Protein AF-A0A9X5CG32-F1 (afdb_monomer)

Secondary structure (DSSP, 8-state):
--PPPPP---S-EEEEEEEEEEEEEE-SSSSPEEEEEEEEEEEEEEHHHHHH-

Organism: NCBI:txid304899

pLDDT: mean 94.89, std 7.84, range [54.28, 98.56]

Radius of gyration: 19.09 Å; Cα contacts (8 Å, |Δi|>4): 75; chains: 1; bounding box: 26×19×63 Å

Sequence (53 aa):
MTGPEPLVVVGDVLLDEDIEGVATRLAPDAPAPVVDVTGDHRHPGGAGLAAAL

Foldseek 3Di:
DDDPDDDDQDDDKDKDKDWDFDFDDADPVDRHTDGDTDDIDIDIDDSRVVVVD

Mean predicted aligned error: 4.78 Å

Solvent-accessible surface area (backbone atoms only — not comparable to full-atom values): 3536 Å² total; per-residue (Å²): 141,84,71,87,76,89,84,83,83,85,68,65,68,41,78,40,72,50,76,40,61,51,67,88,48,64,45,97,88,47,102,43,73,42,66,52,75,76,46,80,47,78,48,60,20,62,36,39,35,68,67,74,112

InterPro domains:
  IPR029056 Ribokinase-like [G3DSA:3.40.1190.20] (3-53)

Nearest PDB structures (foldseek):
  4e8z-assembly2_B  TM=9.140E-01  e=1.199E-02  Burkholderia cenocepacia J2315
  4e8y-assembly1_A  TM=9.277E-01  e=1.643E-02  Burkholderia cenocepacia J2315
  4e8w-assembly1_A  TM=8.958E-01  e=1.643E-02  Burkholderia cenocepacia J2315
  4e8w-assembly2_B  TM=8.936E-01  e=2.398E-02  Burkholderia cenocepacia J2315

Structure (mmCIF, N/CA/C/O backbone):
data_AF-A0A9X5CG32-F1
#
_entry.id   AF-A0A9X5CG32-F1
#
loop_
_atom_site.group_PDB
_atom_site.id
_atom_site.type_symbol
_atom_site.label_atom_id
_atom_site.label_alt_id
_atom_site.label_comp_id
_atom_site.label_asym_id
_atom_site.label_entity_id
_atom_site.label_seq_id
_atom_site.pdbx_PDB_ins_code
_atom_site.Cartn_x
_atom_site.Cartn_y
_atom_site.Cartn_z
_atom_site.occupancy
_atom_site.B_iso_or_equiv
_atom_site.auth_seq_id
_atom_site.auth_comp_id
_atom_site.auth_asym_id
_atom_site.auth_atom_id
_atom_site.pdbx_PDB_model_num
ATOM 1 N N . MET A 1 1 ? -12.070 -3.370 40.664 1.00 54.28 1 MET A N 1
ATOM 2 C CA . MET A 1 1 ? -12.520 -3.516 39.266 1.00 54.28 1 MET A CA 1
ATOM 3 C C . MET A 1 1 ? -11.704 -2.553 38.424 1.00 54.28 1 MET A C 1
ATOM 5 O O . MET A 1 1 ? -12.089 -1.404 38.305 1.00 54.28 1 MET A O 1
ATOM 9 N N . THR A 1 2 ? -10.548 -2.975 37.925 1.00 70.12 2 THR A N 1
ATOM 10 C CA . THR A 1 2 ? -9.725 -2.174 37.001 1.00 70.12 2 THR A CA 1
ATOM 11 C C . THR A 1 2 ? -9.289 -3.107 35.885 1.00 70.12 2 THR A C 1
ATOM 13 O O . THR A 1 2 ? -8.167 -3.605 35.870 1.00 70.12 2 THR A O 1
ATOM 16 N N . GLY A 1 3 ? -10.253 -3.456 35.035 1.00 77.88 3 GLY A N 1
ATOM 17 C CA . GLY A 1 3 ? -9.944 -3.940 33.695 1.00 77.88 3 GLY A CA 1
ATOM 18 C C . GLY A 1 3 ? -9.626 -2.741 32.799 1.00 77.88 3 GLY A C 1
ATOM 19 O O . GLY A 1 3 ? -9.924 -1.611 33.195 1.00 77.88 3 GLY A O 1
ATOM 20 N N . PRO A 1 4 ? -9.015 -2.958 31.628 1.00 79.50 4 PRO A N 1
ATOM 21 C CA . PRO A 1 4 ? -8.801 -1.880 30.674 1.00 79.50 4 PRO A CA 1
ATOM 22 C C . PRO A 1 4 ? -10.141 -1.225 30.322 1.00 79.50 4 PRO A C 1
ATOM 24 O O . PRO A 1 4 ? -11.136 -1.912 30.074 1.00 79.50 4 PRO A O 1
ATOM 27 N N . GLU A 1 5 ? -10.167 0.106 30.355 1.00 87.19 5 GLU A N 1
ATOM 28 C CA . GLU A 1 5 ? -11.323 0.873 29.903 1.00 87.19 5 GLU A CA 1
ATOM 29 C C . GLU A 1 5 ? -11.444 0.778 28.371 1.00 87.19 5 GLU A C 1
ATOM 31 O O . GLU A 1 5 ? -10.427 0.637 27.686 1.00 87.19 5 GLU A O 1
ATOM 36 N N . PRO A 1 6 ? -12.665 0.835 27.809 1.00 90.25 6 PRO A N 1
ATOM 37 C CA . PRO A 1 6 ? -12.851 0.806 26.363 1.00 90.25 6 PRO A CA 1
ATOM 38 C C . PRO A 1 6 ? -12.187 2.015 25.693 1.00 90.25 6 PRO A C 1
ATOM 40 O O . PRO A 1 6 ? -12.437 3.156 26.080 1.00 90.25 6 PRO A O 1
ATOM 43 N N . LEU A 1 7 ? -11.390 1.770 24.652 1.00 92.19 7 LEU A N 1
ATOM 44 C CA . LEU A 1 7 ? -10.836 2.815 23.793 1.00 92.19 7 LEU A CA 1
ATOM 45 C C . LEU A 1 7 ? -11.803 3.104 22.639 1.00 92.19 7 LEU A C 1
ATOM 47 O O . LEU A 1 7 ? -12.247 2.185 21.952 1.00 92.19 7 LEU A O 1
ATOM 51 N N . VAL A 1 8 ? -12.105 4.382 22.408 1.00 96.12 8 VAL A N 1
ATOM 52 C CA . VAL A 1 8 ? -12.900 4.835 21.259 1.00 96.12 8 VAL A CA 1
ATOM 53 C C . VAL A 1 8 ? -12.008 5.656 20.339 1.00 96.12 8 VAL A C 1
ATOM 55 O O . VAL A 1 8 ? -11.461 6.678 20.750 1.00 96.12 8 VAL A O 1
ATOM 58 N N . VAL A 1 9 ? -11.890 5.220 19.087 1.00 97.38 9 VAL A N 1
ATOM 59 C CA . VAL A 1 9 ? -11.164 5.941 18.037 1.00 97.38 9 VAL A CA 1
ATOM 60 C C . VAL A 1 9 ? -12.170 6.723 17.196 1.00 97.38 9 VAL A C 1
ATOM 62 O O . VAL A 1 9 ? -13.141 6.156 16.697 1.00 97.38 9 VAL A O 1
ATOM 65 N N . VAL A 1 10 ? -11.946 8.029 17.044 1.00 97.81 10 VAL A N 1
ATOM 66 C CA . VAL A 1 10 ? -12.762 8.916 16.202 1.00 97.81 10 VAL A CA 1
ATOM 67 C C . VAL A 1 10 ? -11.845 9.621 15.218 1.00 97.81 10 VAL A C 1
ATOM 69 O O . VAL A 1 10 ? -10.881 10.269 15.617 1.00 97.81 10 VAL A O 1
ATOM 72 N N . GLY A 1 11 ? -12.157 9.502 13.935 1.00 97.75 11 GLY A N 1
ATOM 73 C CA . GLY A 1 11 ? -11.406 10.127 12.859 1.00 97.75 11 GLY A CA 1
ATOM 74 C C . GLY A 1 11 ? -11.724 9.477 11.522 1.00 97.75 11 GLY A C 1
ATOM 75 O O . GLY A 1 11 ? -12.554 8.568 11.442 1.00 97.75 11 GLY A O 1
ATOM 76 N N . ASP A 1 12 ? -11.044 9.942 10.484 1.00 98.56 12 ASP A N 1
ATOM 77 C CA . ASP A 1 12 ? -11.250 9.450 9.129 1.00 98.56 12 ASP A CA 1
ATOM 78 C C . ASP A 1 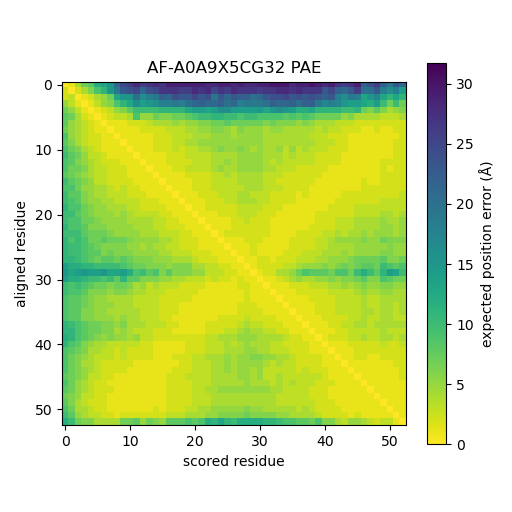12 ? -10.570 8.096 8.925 1.00 98.56 12 ASP A C 1
ATOM 80 O O . ASP A 1 12 ? -9.383 7.908 9.214 1.00 98.56 12 ASP A O 1
ATOM 84 N N . VAL A 1 13 ? -11.342 7.143 8.411 1.00 98.12 13 VAL A N 1
ATOM 85 C CA . VAL A 1 13 ? -10.830 5.842 7.986 1.00 98.12 13 VAL A CA 1
ATOM 86 C C . VAL A 1 13 ? -10.383 5.953 6.540 1.00 98.12 13 VAL A C 1
ATOM 88 O O . VAL A 1 13 ? -11.129 6.439 5.690 1.00 98.12 13 VAL A O 1
ATOM 91 N N . LEU A 1 14 ? -9.178 5.466 6.273 1.00 98.19 14 LEU A N 1
ATOM 92 C CA . LEU A 1 14 ? -8.618 5.383 4.933 1.00 98.19 14 LEU A CA 1
ATOM 93 C C . LEU A 1 14 ? -8.411 3.915 4.556 1.00 98.19 14 LEU A C 1
ATOM 95 O O . LEU A 1 14 ? -8.362 3.038 5.422 1.00 98.19 14 LEU A O 1
ATOM 99 N N . LEU A 1 15 ? -8.314 3.658 3.257 1.00 98.06 15 LEU A N 1
ATOM 100 C CA . LEU A 1 15 ? -7.828 2.394 2.726 1.00 98.06 15 LEU A CA 1
ATOM 101 C C . LEU A 1 15 ? -6.431 2.655 2.182 1.00 98.06 15 LEU A C 1
ATOM 103 O O . LEU A 1 15 ? -6.288 3.394 1.208 1.00 98.06 15 LEU A O 1
ATOM 107 N N . ASP A 1 16 ? -5.439 2.054 2.820 1.00 97.69 16 ASP A N 1
ATOM 108 C CA . ASP A 1 16 ? -4.074 2.084 2.328 1.00 97.69 16 ASP A CA 1
ATOM 109 C C . ASP A 1 16 ? -3.908 0.889 1.378 1.00 97.69 16 ASP A C 1
ATOM 111 O O . ASP A 1 16 ? -4.244 -0.254 1.717 1.00 97.69 16 ASP A O 1
ATOM 115 N N . GLU A 1 17 ? -3.458 1.177 0.159 1.00 97.81 17 GLU A N 1
ATOM 116 C CA . GLU A 1 17 ? -3.132 0.178 -0.855 1.00 97.81 17 GLU A CA 1
ATOM 117 C C . GLU A 1 17 ? -1.638 0.268 -1.172 1.00 97.81 17 GLU A C 1
ATOM 119 O O . GLU A 1 17 ? -1.179 1.214 -1.818 1.00 97.81 17 GLU A O 1
ATOM 124 N N . ASP A 1 18 ? -0.889 -0.732 -0.722 1.00 97.12 18 ASP A N 1
ATOM 125 C CA . ASP A 1 18 ? 0.526 -0.881 -1.026 1.00 97.12 18 ASP A CA 1
ATOM 126 C C . ASP A 1 18 ? 0.683 -1.668 -2.327 1.00 97.12 18 ASP A C 1
ATOM 128 O O . ASP A 1 18 ? 0.152 -2.772 -2.476 1.00 97.12 18 ASP A O 1
ATOM 132 N N . ILE A 1 19 ? 1.436 -1.102 -3.270 1.00 97.56 19 ILE A N 1
ATOM 133 C CA . ILE A 1 19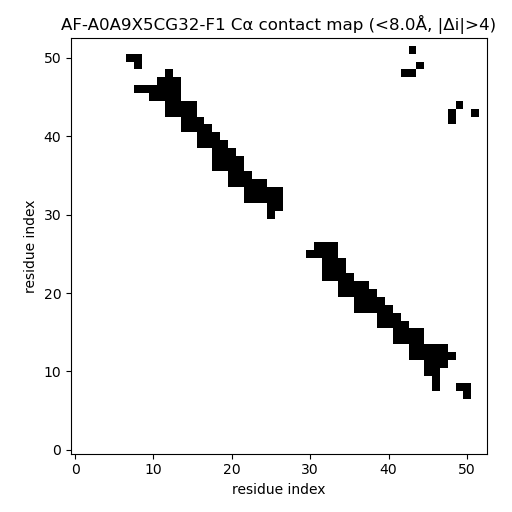 ? 1.735 -1.728 -4.558 1.00 97.56 19 ILE A CA 1
ATOM 134 C C . ILE A 1 19 ? 3.218 -2.073 -4.613 1.00 97.56 19 ILE A C 1
ATOM 136 O O . ILE A 1 19 ? 4.082 -1.194 -4.568 1.00 97.56 19 ILE A O 1
ATOM 140 N N . GLU A 1 20 ? 3.511 -3.358 -4.769 1.00 98.12 20 GLU A N 1
ATOM 141 C CA . GLU A 1 20 ? 4.864 -3.877 -4.929 1.00 98.12 20 GLU A CA 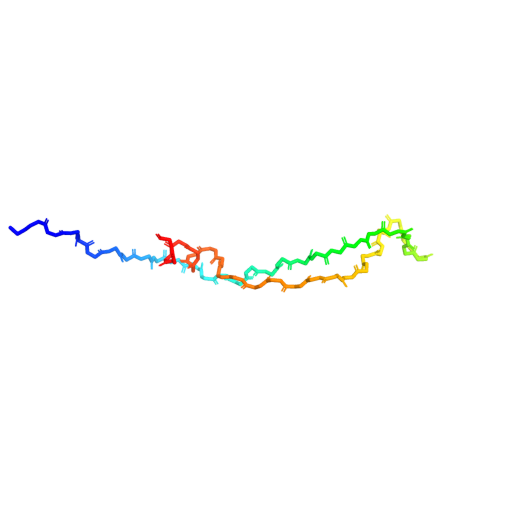1
ATOM 142 C C . GLU A 1 20 ? 5.141 -4.192 -6.399 1.00 98.12 20 GLU A C 1
ATOM 144 O O . GLU A 1 20 ? 4.269 -4.665 -7.130 1.00 98.12 20 GLU A O 1
ATOM 149 N N . GLY A 1 21 ? 6.371 -3.959 -6.851 1.00 97.88 21 GLY A N 1
ATOM 150 C CA . GLY A 1 21 ? 6.761 -4.256 -8.222 1.00 97.88 21 GLY A CA 1
ATOM 151 C C . GLY A 1 21 ? 8.206 -3.905 -8.531 1.00 97.88 21 GLY A C 1
ATOM 152 O O . GLY A 1 21 ? 8.947 -3.398 -7.687 1.00 97.88 21 GLY A O 1
ATOM 153 N N . VAL A 1 22 ? 8.607 -4.163 -9.775 1.00 98.31 22 VAL A N 1
ATOM 154 C CA . VAL A 1 22 ? 9.954 -3.855 -10.269 1.00 98.31 22 VAL A CA 1
ATOM 155 C C . VAL A 1 22 ? 9.860 -2.873 -11.429 1.00 98.31 22 VAL A C 1
ATOM 157 O O . VAL A 1 22 ? 9.069 -3.055 -12.351 1.00 98.31 22 VAL A O 1
ATOM 160 N N . ALA A 1 23 ? 10.701 -1.840 -11.407 1.00 97.88 23 ALA A N 1
ATOM 161 C CA . ALA A 1 23 ? 10.831 -0.889 -12.503 1.00 97.88 23 ALA A CA 1
ATOM 162 C C . ALA A 1 23 ? 12.123 -1.148 -13.286 1.00 97.88 23 ALA A C 1
ATOM 164 O O . ALA A 1 23 ? 13.222 -0.896 -12.794 1.00 97.88 23 ALA A O 1
ATOM 165 N N . THR A 1 24 ? 11.992 -1.645 -14.517 1.00 97.88 24 THR A N 1
ATOM 166 C CA . THR A 1 24 ? 13.135 -1.947 -15.406 1.00 97.88 24 THR A CA 1
ATOM 167 C C . THR A 1 24 ? 13.178 -1.081 -16.663 1.00 97.88 24 THR A C 1
ATOM 169 O O . THR A 1 24 ? 14.165 -1.105 -17.398 1.00 97.88 24 THR A O 1
ATOM 172 N N . ARG A 1 25 ? 12.122 -0.298 -16.917 1.00 97.69 25 ARG A N 1
ATOM 173 C CA . ARG A 1 25 ? 11.994 0.576 -18.088 1.00 97.69 25 ARG A CA 1
ATOM 174 C C . ARG A 1 25 ? 11.386 1.925 -17.718 1.00 97.69 25 ARG A C 1
ATOM 176 O O . ARG A 1 25 ? 10.721 2.058 -16.691 1.00 97.69 25 ARG A O 1
ATOM 183 N N . LEU A 1 26 ? 11.577 2.898 -18.603 1.00 98.19 26 LEU A N 1
ATOM 184 C CA . LEU A 1 26 ? 10.898 4.192 -18.554 1.00 98.19 26 LEU A CA 1
ATOM 185 C C . LEU A 1 26 ? 9.692 4.209 -19.495 1.00 98.19 26 LEU A C 1
ATOM 187 O O . LEU A 1 26 ? 9.634 3.444 -20.463 1.00 98.19 26 LEU A O 1
ATOM 191 N N . ALA A 1 27 ? 8.740 5.089 -19.198 1.00 97.88 27 ALA A N 1
ATOM 192 C CA . ALA A 1 27 ? 7.624 5.390 -20.073 1.00 97.88 27 ALA A CA 1
ATOM 193 C C . ALA A 1 27 ? 8.141 6.003 -21.391 1.00 97.88 27 ALA A C 1
ATOM 195 O O . ALA A 1 27 ? 9.131 6.738 -21.394 1.00 97.88 27 ALA A O 1
ATOM 196 N N . PRO A 1 28 ? 7.504 5.693 -22.530 1.00 96.31 28 PRO A N 1
ATOM 197 C CA . PRO A 1 28 ? 7.971 6.157 -23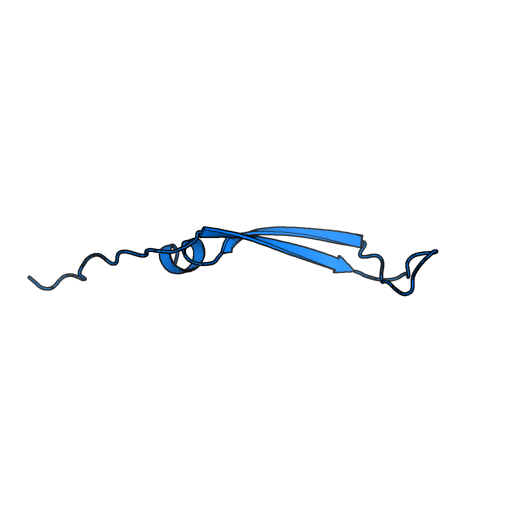.836 1.00 96.31 28 PRO A CA 1
ATOM 198 C C . PRO A 1 28 ? 7.804 7.671 -24.042 1.00 96.31 28 PRO A C 1
ATOM 200 O O . PRO A 1 28 ? 8.467 8.249 -24.898 1.00 96.31 28 PRO A O 1
ATOM 203 N N . ASP A 1 29 ? 6.918 8.306 -23.280 1.00 96.94 29 ASP A N 1
ATOM 204 C CA . ASP A 1 29 ? 6.465 9.689 -23.428 1.00 96.94 29 ASP A CA 1
ATOM 205 C C . ASP A 1 29 ? 6.854 10.602 -22.252 1.00 96.94 29 ASP A C 1
ATOM 207 O O . ASP A 1 29 ? 6.657 11.816 -22.324 1.00 96.94 29 ASP A O 1
ATOM 211 N N . ALA A 1 30 ? 7.441 10.053 -21.185 1.00 95.50 30 ALA A N 1
ATOM 212 C CA . ALA A 1 30 ? 7.848 10.805 -20.003 1.00 95.50 30 ALA A CA 1
ATOM 213 C C . ALA A 1 30 ? 9.013 10.122 -19.262 1.00 95.50 30 ALA A C 1
ATOM 215 O O . ALA A 1 30 ? 9.145 8.900 -19.310 1.00 95.50 30 ALA A O 1
ATOM 216 N N . PRO A 1 31 ? 9.830 10.866 -18.491 1.00 94.88 31 PRO A N 1
ATOM 217 C CA . PRO A 1 31 ? 10.895 10.299 -17.659 1.00 94.88 31 PRO A CA 1
ATOM 218 C C . PRO A 1 31 ? 10.347 9.648 -16.372 1.00 94.88 31 PRO A C 1
ATOM 220 O O . PRO A 1 31 ? 10.892 9.841 -15.288 1.00 94.88 31 PRO A O 1
ATOM 223 N N . ALA A 1 32 ? 9.248 8.900 -16.480 1.00 97.62 32 ALA A N 1
ATOM 224 C CA . ALA A 1 32 ? 8.637 8.157 -15.385 1.00 97.62 32 ALA A CA 1
ATOM 225 C C . ALA A 1 32 ? 8.974 6.661 -15.510 1.00 97.62 32 ALA A C 1
ATOM 227 O O . ALA A 1 32 ? 8.931 6.123 -16.618 1.00 97.62 32 ALA A O 1
ATOM 228 N N . PRO A 1 33 ? 9.309 5.961 -14.414 1.00 97.56 33 PRO A N 1
ATOM 229 C CA . PRO A 1 33 ? 9.473 4.513 -14.436 1.00 97.56 33 PRO A CA 1
ATOM 230 C C . PRO A 1 33 ? 8.132 3.819 -14.672 1.00 97.56 33 PRO A C 1
ATOM 232 O O . PRO A 1 33 ? 7.104 4.232 -14.137 1.00 97.56 33 PRO A O 1
ATOM 235 N N . VAL A 1 34 ? 8.155 2.724 -15.428 1.00 97.44 34 VAL A N 1
ATOM 236 C CA . VAL A 1 34 ? 7.017 1.805 -15.490 1.00 97.44 34 VAL A CA 1
ATOM 237 C C . VAL A 1 34 ? 7.262 0.687 -14.490 1.00 97.44 34 VAL A C 1
ATOM 239 O O . VAL A 1 34 ? 8.259 -0.028 -14.598 1.00 97.44 34 VAL A O 1
ATOM 242 N N . VAL A 1 35 ? 6.361 0.559 -13.519 1.00 97.44 35 VAL A N 1
ATOM 243 C CA . VAL A 1 35 ? 6.392 -0.506 -12.514 1.00 97.44 35 VAL A CA 1
ATOM 244 C C . VAL A 1 35 ? 5.611 -1.701 -13.049 1.00 97.44 35 VAL A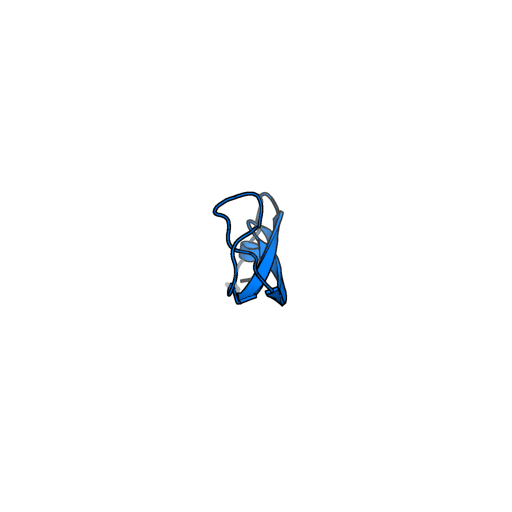 C 1
ATOM 246 O O . VAL A 1 35 ? 4.417 -1.590 -13.325 1.00 97.44 35 VAL A O 1
ATOM 249 N N . ASP A 1 36 ? 6.276 -2.844 -13.183 1.00 97.94 36 ASP A N 1
ATOM 250 C CA . ASP A 1 36 ? 5.602 -4.120 -13.393 1.00 97.94 36 ASP A CA 1
ATOM 251 C C . ASP A 1 36 ? 5.183 -4.654 -12.017 1.00 97.94 36 ASP A C 1
ATOM 253 O O . ASP A 1 36 ? 6.028 -5.022 -11.197 1.00 97.94 36 ASP A O 1
ATOM 257 N N . VAL A 1 37 ? 3.876 -4.611 -11.747 1.00 97.88 37 VAL A N 1
ATOM 258 C CA . VAL A 1 37 ? 3.296 -4.934 -10.436 1.00 97.88 37 VAL A CA 1
ATOM 259 C C . VAL A 1 37 ? 3.430 -6.426 -10.141 1.00 97.88 37 VAL A C 1
ATOM 261 O O . VAL A 1 37 ? 3.066 -7.269 -10.962 1.00 97.88 37 VAL A O 1
ATOM 264 N N . THR A 1 38 ? 3.930 -6.742 -8.951 1.00 98.12 38 THR A N 1
ATOM 265 C CA . THR A 1 38 ? 4.103 -8.106 -8.439 1.00 98.12 38 THR A CA 1
ATOM 266 C C . THR A 1 38 ? 3.241 -8.405 -7.216 1.00 98.12 38 THR A C 1
ATOM 268 O O . THR A 1 38 ? 3.058 -9.579 -6.902 1.00 98.12 38 THR A O 1
ATOM 271 N N . GLY A 1 39 ? 2.698 -7.386 -6.546 1.00 97.88 39 GLY A N 1
ATOM 272 C CA . GLY A 1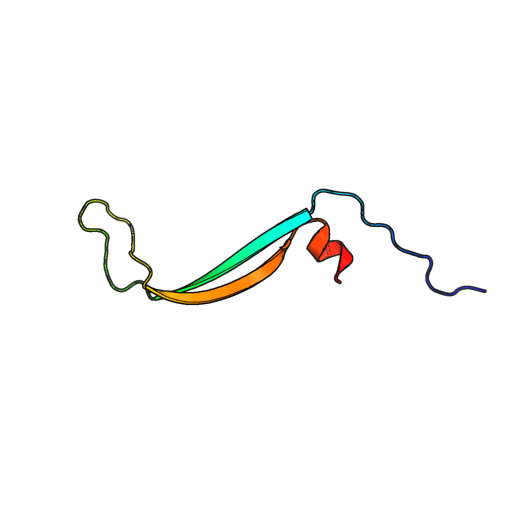 39 ? 1.817 -7.561 -5.393 1.00 97.88 39 GLY A CA 1
ATOM 273 C C . GLY A 1 39 ? 0.943 -6.339 -5.126 1.00 97.88 39 GLY A C 1
ATOM 274 O O . GLY A 1 39 ? 1.348 -5.210 -5.411 1.00 97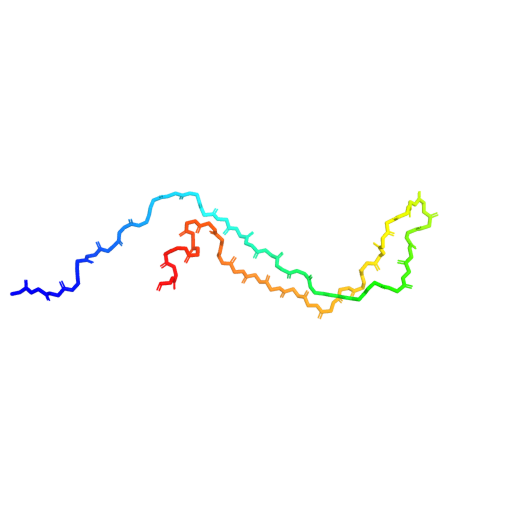.88 39 GLY A O 1
ATOM 275 N N . ASP A 1 40 ? -0.250 -6.587 -4.585 1.00 97.50 40 ASP A N 1
ATOM 276 C CA . ASP A 1 40 ? -1.125 -5.576 -4.000 1.00 97.50 40 ASP A CA 1
ATOM 277 C C . ASP A 1 40 ? -1.539 -5.996 -2.582 1.00 97.50 40 ASP A C 1
ATOM 279 O O . ASP A 1 40 ? -2.006 -7.112 -2.341 1.00 97.50 40 ASP A O 1
ATOM 283 N N . HIS A 1 41 ? -1.358 -5.098 -1.620 1.00 97.69 41 HIS A N 1
ATOM 284 C CA . HIS A 1 41 ? -1.757 -5.316 -0.236 1.00 97.69 41 HIS A CA 1
ATOM 285 C C . HIS A 1 41 ? -2.681 -4.199 0.209 1.00 97.69 41 HIS A C 1
ATOM 287 O O . HIS A 1 41 ? -2.416 -3.025 -0.017 1.00 97.69 41 HIS A O 1
ATOM 293 N N . ARG A 1 42 ? -3.793 -4.576 0.839 1.00 97.88 42 ARG A N 1
ATOM 294 C CA . ARG A 1 42 ? -4.802 -3.627 1.306 1.00 97.88 42 ARG A CA 1
ATOM 295 C C . ARG A 1 42 ? -4.955 -3.757 2.800 1.00 97.88 42 ARG A C 1
ATOM 297 O O . ARG A 1 42 ? -5.193 -4.858 3.301 1.00 97.88 42 ARG A O 1
ATOM 304 N N . HIS A 1 43 ? -4.865 -2.640 3.499 1.00 96.88 43 HIS A N 1
ATOM 305 C CA . HIS A 1 43 ? -5.050 -2.602 4.938 1.00 96.88 43 HIS A CA 1
ATOM 306 C C . HIS A 1 43 ? -5.751 -1.308 5.353 1.00 96.88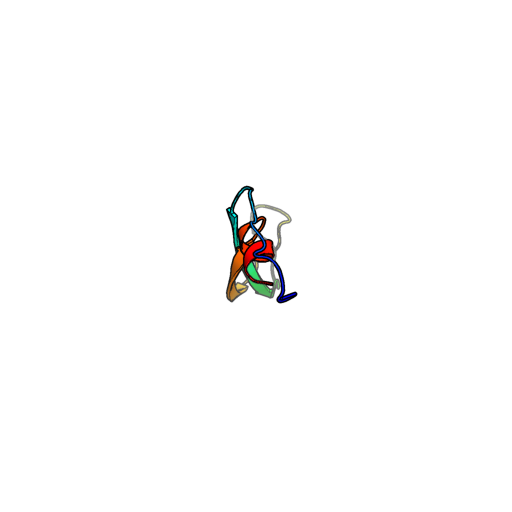 43 HIS A C 1
ATOM 308 O O . HIS A 1 43 ? -5.760 -0.323 4.610 1.00 96.88 43 HIS A O 1
ATOM 314 N N . PRO A 1 44 ? -6.407 -1.294 6.524 1.00 98.12 44 PRO A N 1
ATOM 315 C CA . PRO A 1 44 ? -6.980 -0.059 7.021 1.00 98.12 44 PRO A CA 1
ATOM 316 C C . PRO A 1 44 ? -5.864 0.958 7.285 1.00 98.12 44 PRO A C 1
ATOM 318 O O . PRO A 1 44 ? -4.821 0.616 7.842 1.00 98.12 44 PRO A O 1
ATOM 321 N N . GLY A 1 45 ? -6.121 2.200 6.891 1.00 98.12 45 GLY A N 1
ATOM 322 C CA . GLY A 1 45 ? -5.291 3.371 7.136 1.00 98.12 45 GLY A CA 1
ATOM 323 C C . GLY A 1 45 ? -5.980 4.366 8.068 1.00 98.12 45 GLY A C 1
ATOM 324 O O . GLY A 1 45 ? -7.162 4.232 8.416 1.00 98.12 45 GLY A O 1
ATOM 325 N N . GLY A 1 46 ? -5.238 5.389 8.489 1.00 97.81 46 GLY A N 1
ATOM 326 C CA . GLY A 1 46 ? -5.755 6.460 9.348 1.00 97.81 46 GLY A CA 1
ATOM 327 C C . GLY A 1 46 ? -6.395 5.936 10.641 1.00 97.81 46 GLY A C 1
ATOM 328 O O . GLY A 1 46 ? -5.803 5.128 11.361 1.00 97.81 46 GLY A O 1
ATOM 329 N N . ALA A 1 47 ? -7.626 6.370 10.930 1.00 98.25 47 ALA A N 1
ATOM 330 C CA . ALA A 1 47 ? -8.373 5.911 12.104 1.00 98.25 47 ALA A CA 1
ATOM 331 C C . ALA A 1 47 ? -8.666 4.401 12.076 1.00 98.25 47 ALA A C 1
ATOM 333 O O . ALA A 1 47 ? -8.790 3.785 13.132 1.00 98.25 47 ALA A O 1
ATOM 334 N N . GLY A 1 48 ? -8.733 3.790 10.888 1.00 97.94 48 GLY A N 1
ATOM 335 C CA . GLY A 1 48 ? -8.914 2.348 10.751 1.00 97.94 48 GLY A CA 1
ATOM 336 C C . GLY A 1 48 ? -7.701 1.565 11.249 1.00 97.94 48 GLY A C 1
ATOM 337 O O . GLY A 1 48 ? -7.873 0.564 11.940 1.00 97.94 48 GLY A O 1
ATOM 338 N N . LEU A 1 49 ? -6.486 2.040 10.949 1.00 97.94 49 LEU A N 1
ATOM 339 C CA . LEU A 1 49 ? -5.257 1.440 11.476 1.00 97.94 49 LEU A CA 1
ATOM 340 C C . LEU A 1 49 ? -5.194 1.595 12.997 1.00 97.94 49 LEU A C 1
ATOM 342 O O . LEU A 1 49 ? 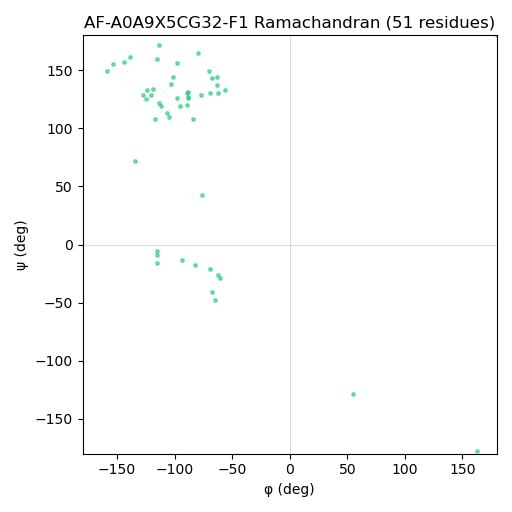-4.955 0.625 13.706 1.00 97.94 49 LEU A O 1
ATOM 346 N N . ALA A 1 50 ? -5.461 2.805 13.498 1.00 97.25 50 ALA A N 1
ATOM 347 C CA . ALA A 1 50 ? -5.435 3.096 14.930 1.00 97.25 50 ALA A CA 1
ATOM 348 C C . ALA A 1 50 ? -6.443 2.260 15.740 1.00 97.25 50 ALA A C 1
ATOM 350 O O . ALA A 1 50 ? -6.194 1.985 16.906 1.00 97.25 50 ALA A O 1
ATOM 351 N N . ALA A 1 51 ? -7.566 1.858 15.139 1.00 97.00 51 ALA A N 1
ATOM 352 C CA . ALA A 1 51 ? -8.552 0.984 15.773 1.00 97.00 51 ALA A CA 1
ATOM 353 C C . ALA A 1 51 ? -8.196 -0.514 15.704 1.00 97.00 51 ALA A C 1
ATOM 355 O O . ALA A 1 51 ? -8.797 -1.307 16.428 1.00 97.00 51 ALA A O 1
ATOM 356 N N . ALA A 1 52 ? -7.278 -0.912 14.817 1.00 95.12 52 ALA A N 1
ATOM 357 C CA . ALA A 1 52 ? -6.887 -2.306 14.603 1.00 95.12 52 ALA A CA 1
ATOM 358 C C . ALA A 1 52 ? -5.658 -2.748 15.425 1.00 95.12 52 ALA A C 1
ATOM 360 O O . ALA A 1 52 ? -5.386 -3.949 15.489 1.00 95.12 52 ALA A O 1
ATOM 361 N N . LEU A 1 53 ? -4.921 -1.797 16.013 1.00 89.00 53 LEU A N 1
ATOM 362 C CA . LEU A 1 53 ? -3.735 -2.006 16.857 1.00 89.00 53 LEU A CA 1
ATOM 363 C C . LEU A 1 53 ? -4.093 -2.025 18.350 1.00 89.00 53 LEU A C 1
ATOM 365 O O . LEU A 1 53 ? -3.400 -2.759 19.092 1.00 89.00 53 LEU A O 1
#